Protein AF-A0A087TEW5-F1 (afdb_monomer_lite)

Radius of gyration: 15.36 Å; chains: 1; bounding box: 38×19×43 Å

Sequence (98 aa):
MCCRIADGPAPTPAQAAGKWGDYRNCDTPLRTLEHMLRHITSRHKIDYVLWTGDIPPHDVWNTTRPEQVRLLHYVSRILQRHLPGIPVYPALGNHESA

Foldseek 3Di:
DDQDVVNPADPDPVRHADPQGHPPQDDGDPVVVLVVLQVDLVPDDAQAEEAEAPQDDPPVVPDDLVVLVVSVVVVVVSCCVSQPPHYYHYHYDPNSVD

Structure (mmCIF, N/CA/C/O backbone):
data_AF-A0A087TEW5-F1
#
_entry.id   AF-A0A087TEW5-F1
#
loop_
_atom_site.group_PDB
_atom_site.id
_atom_site.type_symbol
_atom_site.label_atom_id
_atom_site.label_alt_id
_atom_site.label_comp_id
_atom_site.label_asym_id
_atom_site.label_entity_id
_atom_site.label_seq_id
_atom_site.pdbx_PDB_ins_code
_atom_site.Cartn_x
_atom_site.Cartn_y
_atom_site.Cartn_z
_atom_site.occupancy
_atom_site.B_iso_or_equiv
_atom_site.auth_seq_id
_atom_site.auth_comp_id
_atom_site.auth_asym_id
_atom_site.auth_atom_id
_atom_site.pdbx_PDB_model_num
ATOM 1 N N . MET A 1 1 ? 10.685 -8.346 -10.876 1.00 91.00 1 MET A N 1
ATOM 2 C CA . MET A 1 1 ? 9.545 -7.413 -10.813 1.00 91.00 1 MET A CA 1
ATOM 3 C C . MET A 1 1 ? 9.461 -6.656 -12.116 1.00 91.00 1 MET A C 1
ATOM 5 O O . MET A 1 1 ? 10.514 -6.319 -12.638 1.00 91.00 1 MET A O 1
ATOM 9 N N . CYS A 1 2 ? 8.246 -6.413 -12.600 1.00 94.69 2 CYS A N 1
ATOM 10 C CA . CYS A 1 2 ? 7.926 -5.615 -13.780 1.00 94.69 2 CYS A CA 1
ATOM 11 C C . CYS A 1 2 ? 6.779 -4.622 -13.465 1.00 94.69 2 CYS A C 1
ATOM 13 O O . CYS A 1 2 ? 6.413 -4.437 -12.302 1.00 94.69 2 CYS A O 1
ATOM 15 N N . CYS A 1 3 ? 6.159 -4.039 -14.502 1.00 96.62 3 CYS A N 1
ATOM 16 C CA . CYS A 1 3 ? 5.035 -3.091 -14.424 1.00 96.62 3 CYS A CA 1
ATOM 17 C C . CYS A 1 3 ? 5.376 -1.738 -13.778 1.00 96.62 3 CYS A C 1
ATOM 19 O O . CYS A 1 3 ? 4.490 -1.033 -13.286 1.00 96.62 3 CYS A O 1
ATOM 21 N N . ARG A 1 4 ? 6.652 -1.357 -13.786 1.00 94.50 4 ARG A N 1
ATOM 22 C CA . ARG A 1 4 ? 7.153 -0.110 -13.215 1.00 94.50 4 ARG A CA 1
ATOM 23 C C . ARG A 1 4 ? 7.768 0.752 -14.302 1.00 94.50 4 ARG A C 1
ATOM 25 O O . ARG A 1 4 ? 8.082 0.300 -15.397 1.00 94.50 4 ARG A O 1
ATOM 32 N N . ILE A 1 5 ? 7.983 2.021 -13.970 1.00 92.94 5 ILE A N 1
ATOM 33 C CA . ILE A 1 5 ? 8.594 2.981 -14.896 1.00 92.94 5 ILE A CA 1
ATOM 34 C C . ILE A 1 5 ? 9.989 2.538 -15.364 1.00 92.94 5 ILE A C 1
ATOM 36 O O . ILE A 1 5 ? 10.355 2.783 -16.509 1.00 92.94 5 ILE A O 1
ATOM 40 N N . ALA A 1 6 ? 10.735 1.846 -14.497 1.00 92.44 6 ALA A N 1
ATOM 41 C CA . ALA A 1 6 ? 12.077 1.352 -14.783 1.00 92.44 6 ALA A CA 1
ATOM 42 C C . ALA A 1 6 ? 12.107 0.212 -15.819 1.00 92.44 6 ALA A C 1
ATOM 44 O O . ALA A 1 6 ? 13.149 -0.013 -16.424 1.00 92.44 6 ALA A O 1
ATOM 45 N N . ASP A 1 7 ? 10.983 -0.475 -16.054 1.00 93.75 7 ASP A N 1
ATOM 46 C CA . ASP A 1 7 ? 10.903 -1.605 -16.992 1.00 93.75 7 ASP A CA 1
ATOM 47 C C . ASP A 1 7 ? 10.670 -1.164 -18.447 1.00 93.75 7 ASP A C 1
ATOM 49 O O . ASP A 1 7 ? 10.717 -1.981 -19.366 1.00 93.75 7 ASP A O 1
ATOM 53 N N . GLY A 1 8 ? 10.416 0.130 -18.666 1.00 95.31 8 GLY A N 1
ATOM 54 C CA . GLY A 1 8 ? 10.097 0.682 -19.978 1.00 95.31 8 GLY A CA 1
ATOM 55 C C . GLY A 1 8 ? 8.677 0.348 -20.468 1.00 95.31 8 GLY A C 1
ATOM 56 O O . GLY A 1 8 ? 7.895 -0.325 -19.791 1.00 95.31 8 GLY A O 1
ATOM 57 N N . PRO A 1 9 ? 8.289 0.876 -21.643 1.00 94.88 9 PRO A N 1
ATOM 58 C CA . PRO A 1 9 ? 6.982 0.610 -22.227 1.00 94.88 9 PRO A CA 1
ATOM 59 C C . PRO A 1 9 ? 6.895 -0.819 -22.772 1.00 94.88 9 PRO A C 1
ATOM 61 O O . PRO A 1 9 ? 7.869 -1.378 -23.275 1.00 94.88 9 PRO A O 1
ATOM 64 N N . ALA A 1 10 ? 5.694 -1.395 -22.738 1.00 95.81 10 ALA A N 1
ATOM 65 C CA . ALA A 1 10 ? 5.459 -2.689 -23.364 1.00 95.81 10 ALA A CA 1
ATOM 66 C C . ALA A 1 10 ? 5.578 -2.596 -24.901 1.00 95.81 10 ALA A C 1
ATOM 68 O O . ALA A 1 10 ? 5.143 -1.596 -25.477 1.00 95.81 10 ALA A O 1
ATOM 69 N N . PRO A 1 11 ? 6.076 -3.647 -25.584 1.00 95.12 11 PRO A N 1
ATOM 70 C CA . PRO A 1 11 ? 6.194 -3.656 -27.046 1.00 95.12 11 PRO A CA 1
ATOM 71 C C . PRO A 1 11 ? 4.849 -3.537 -27.771 1.00 95.12 11 PRO A C 1
ATOM 73 O O . PRO A 1 11 ? 4.781 -3.035 -28.890 1.00 95.12 11 PRO A O 1
ATOM 76 N N . THR A 1 12 ? 3.772 -4.012 -27.141 1.00 96.75 12 THR A N 1
ATOM 77 C CA . THR A 1 12 ? 2.410 -3.946 -27.677 1.00 96.75 12 THR A CA 1
ATOM 78 C C . THR A 1 12 ? 1.407 -3.566 -26.584 1.00 96.75 12 THR A C 1
ATOM 80 O O . THR A 1 12 ? 1.632 -3.881 -25.410 1.00 96.75 12 THR A O 1
ATOM 83 N N . PRO A 1 13 ? 0.254 -2.962 -26.938 1.00 94.44 13 PRO A N 1
ATOM 84 C CA . PRO A 1 13 ? -0.795 -2.647 -25.966 1.00 94.44 13 PRO A CA 1
ATOM 85 C C . PRO A 1 13 ? -1.317 -3.873 -25.206 1.00 94.44 13 PRO A C 1
ATOM 87 O O . PRO A 1 13 ? -1.610 -3.776 -24.020 1.00 94.44 13 PRO A O 1
ATOM 90 N N . ALA A 1 14 ? -1.386 -5.037 -25.862 1.00 94.56 14 ALA A N 1
ATOM 91 C CA . ALA A 1 14 ? -1.830 -6.286 -25.240 1.00 94.56 14 ALA A CA 1
ATOM 92 C C . ALA A 1 14 ? -0.861 -6.802 -24.160 1.00 94.56 14 ALA A C 1
ATOM 94 O O . ALA A 1 14 ? -1.263 -7.556 -23.279 1.00 94.56 14 ALA A O 1
ATOM 95 N N . GLN A 1 15 ? 0.410 -6.398 -24.219 1.00 94.69 15 GLN A N 1
ATOM 96 C CA . GLN A 1 15 ? 1.431 -6.759 -23.236 1.00 94.69 15 GLN A CA 1
ATOM 97 C C . GLN A 1 15 ? 1.599 -5.707 -22.135 1.00 94.69 15 GLN A C 1
ATOM 99 O O . GLN A 1 15 ? 2.333 -5.965 -21.178 1.00 94.69 15 GLN A O 1
ATOM 104 N N . ALA A 1 16 ? 0.946 -4.547 -22.246 1.00 96.56 16 ALA A N 1
ATOM 105 C CA . ALA A 1 16 ? 1.013 -3.497 -21.238 1.00 96.56 16 ALA A CA 1
ATOM 106 C C . ALA A 1 16 ? 0.481 -3.984 -19.884 1.00 96.56 16 ALA A C 1
ATOM 108 O O . ALA A 1 16 ? -0.371 -4.870 -19.816 1.00 96.56 16 ALA A O 1
ATOM 109 N N . ALA A 1 17 ? 1.006 -3.409 -18.804 1.00 97.69 17 ALA A N 1
ATOM 110 C CA . ALA A 1 17 ? 0.511 -3.677 -17.462 1.00 97.69 17 ALA A CA 1
ATOM 111 C C . ALA A 1 17 ? -0.951 -3.228 -17.331 1.00 97.69 17 ALA A C 1
ATOM 113 O O . ALA A 1 17 ? -1.320 -2.131 -17.769 1.00 97.69 17 ALA A O 1
ATOM 114 N N . GLY A 1 18 ? -1.783 -4.060 -16.707 1.00 97.25 18 GLY A N 1
ATOM 115 C CA . GLY A 1 18 ? -3.178 -3.718 -16.449 1.00 97.25 18 GLY A CA 1
ATOM 116 C C . GLY A 1 18 ? -3.336 -2.506 -15.521 1.00 97.25 18 GLY A C 1
ATOM 117 O O . GLY A 1 18 ? -2.544 -2.266 -14.610 1.00 97.25 18 GLY A O 1
ATOM 118 N N . LYS A 1 19 ? -4.420 -1.739 -15.710 1.00 96.88 19 LYS A N 1
ATOM 119 C CA . LYS A 1 19 ? -4.715 -0.539 -14.899 1.00 96.88 19 LYS A CA 1
ATOM 120 C C . LYS A 1 19 ? -4.787 -0.847 -13.400 1.00 96.88 19 LYS A C 1
ATOM 122 O O . LYS A 1 19 ? -4.342 -0.033 -12.597 1.00 96.88 19 LYS A O 1
ATOM 127 N N . TRP A 1 20 ? -5.383 -1.980 -13.034 1.00 98.00 20 TRP A N 1
ATOM 128 C CA . TRP A 1 20 ? -5.674 -2.374 -11.648 1.00 98.00 20 TRP A CA 1
ATOM 129 C C . TRP A 1 20 ? -4.662 -3.371 -11.068 1.00 98.00 20 TRP A C 1
ATOM 131 O O . TRP A 1 20 ? -4.871 -3.887 -9.973 1.00 98.00 20 TRP A O 1
ATOM 141 N N . GLY A 1 21 ? -3.570 -3.631 -11.779 1.00 97.81 21 GLY A N 1
ATOM 142 C CA . GLY A 1 21 ? -2.651 -4.724 -11.490 1.00 97.81 21 GLY A CA 1
ATOM 143 C C . GLY A 1 21 ? -2.542 -5.662 -12.682 1.00 97.81 21 GLY A C 1
ATOM 144 O O . GLY A 1 21 ? -3.198 -5.467 -13.710 1.00 97.81 21 GLY A O 1
ATOM 145 N N . ASP A 1 22 ? -1.690 -6.666 -12.536 1.00 97.62 22 ASP A N 1
ATOM 146 C CA . ASP A 1 22 ? -1.356 -7.601 -13.597 1.00 97.62 22 ASP A CA 1
ATOM 147 C C . ASP A 1 22 ? -1.147 -9.007 -13.024 1.00 97.62 22 ASP A C 1
ATOM 149 O O . ASP A 1 22 ? -0.729 -9.146 -11.880 1.00 97.62 22 ASP A O 1
ATOM 153 N N . TYR A 1 23 ? -1.434 -10.044 -13.812 1.00 95.69 23 TYR A N 1
ATOM 154 C CA . TYR A 1 23 ? -1.262 -11.443 -13.399 1.00 95.69 23 TYR A CA 1
ATOM 155 C C . TYR A 1 23 ? 0.194 -11.932 -13.480 1.00 95.69 23 TYR A C 1
ATOM 157 O O . TYR A 1 23 ? 0.489 -13.065 -13.102 1.00 95.69 23 TYR A O 1
ATOM 165 N N . ARG A 1 24 ? 1.100 -11.121 -14.033 1.00 95.56 24 ARG A N 1
ATOM 166 C CA . ARG A 1 24 ? 2.535 -11.421 -14.151 1.00 95.56 24 ARG A CA 1
ATOM 167 C C . ARG A 1 24 ? 3.293 -10.967 -12.893 1.00 95.56 24 ARG A C 1
ATOM 169 O O . ARG A 1 24 ? 2.698 -10.620 -11.882 1.00 95.56 24 ARG A O 1
ATOM 176 N N . ASN A 1 25 ? 4.627 -10.978 -12.951 1.00 95.62 25 ASN A N 1
ATOM 177 C CA . ASN A 1 25 ? 5.514 -10.612 -11.840 1.00 95.62 25 ASN A CA 1
ATOM 178 C C . ASN A 1 25 ? 5.490 -9.095 -11.536 1.00 95.62 25 ASN A C 1
ATOM 180 O O . ASN A 1 25 ? 6.445 -8.384 -11.859 1.00 95.62 25 ASN A O 1
ATOM 184 N N . CYS A 1 26 ? 4.394 -8.606 -10.954 1.00 97.19 26 CYS A N 1
ATOM 185 C CA . CYS A 1 26 ? 4.122 -7.199 -10.672 1.00 97.19 26 CYS A CA 1
ATOM 186 C C . CYS A 1 26 ? 3.437 -7.032 -9.308 1.00 97.19 26 CYS A C 1
ATOM 188 O O . CYS A 1 26 ? 2.661 -7.889 -8.896 1.00 97.19 26 CYS A O 1
ATOM 190 N N . ASP A 1 27 ? 3.680 -5.902 -8.645 1.00 97.69 27 ASP A N 1
ATOM 191 C CA . ASP A 1 27 ? 2.997 -5.555 -7.395 1.00 97.69 27 ASP A CA 1
ATOM 192 C C . ASP A 1 27 ? 1.689 -4.789 -7.614 1.00 97.69 27 ASP A C 1
ATOM 194 O O . ASP A 1 27 ? 1.369 -4.303 -8.704 1.00 97.69 27 ASP A O 1
ATOM 198 N N . THR A 1 28 ? 0.934 -4.648 -6.525 1.00 97.75 28 THR A N 1
ATOM 199 C CA . THR A 1 28 ? -0.354 -3.959 -6.511 1.00 97.75 28 THR A CA 1
ATOM 200 C C . THR A 1 28 ? -0.176 -2.439 -6.623 1.00 97.75 28 THR A C 1
ATOM 202 O O . THR A 1 28 ? 0.461 -1.825 -5.764 1.00 97.75 28 THR A O 1
ATOM 205 N N . PRO A 1 29 ? -0.788 -1.768 -7.619 1.00 97.38 29 PRO A N 1
ATOM 206 C CA . PRO A 1 29 ? -0.749 -0.316 -7.691 1.00 97.38 29 PRO A CA 1
ATOM 207 C C . PRO A 1 29 ? -1.642 0.304 -6.611 1.00 97.38 29 PRO A C 1
ATOM 209 O O . PRO A 1 29 ? -2.721 -0.204 -6.299 1.00 97.38 29 PRO A O 1
ATOM 212 N N . LEU A 1 30 ? -1.260 1.487 -6.122 1.00 97.25 30 LEU A N 1
ATOM 213 C CA . LEU A 1 30 ? -1.975 2.204 -5.058 1.00 97.25 30 LEU A CA 1
ATOM 214 C C . LEU A 1 30 ? -3.485 2.343 -5.297 1.00 97.25 30 LEU A C 1
ATOM 216 O O . LEU A 1 30 ? -4.290 2.237 -4.374 1.00 97.25 30 LEU A O 1
ATOM 220 N N . ARG A 1 31 ? -3.885 2.562 -6.553 1.00 97.81 31 ARG A N 1
ATOM 221 C CA . ARG A 1 31 ? -5.298 2.713 -6.913 1.00 97.81 31 ARG A CA 1
ATOM 222 C C . ARG A 1 31 ? -6.134 1.485 -6.553 1.00 97.81 31 ARG A C 1
ATOM 224 O O . ARG A 1 31 ? -7.309 1.640 -6.239 1.00 97.81 31 ARG A O 1
ATOM 231 N N . THR A 1 32 ? -5.546 0.293 -6.614 1.00 98.56 32 THR A N 1
ATOM 232 C CA . THR A 1 32 ? -6.220 -0.969 -6.302 1.00 98.56 32 THR A CA 1
ATOM 233 C C . THR A 1 32 ? -6.393 -1.109 -4.798 1.00 98.56 32 THR A C 1
ATOM 235 O O . THR A 1 32 ? -7.499 -1.409 -4.358 1.00 98.56 32 THR A O 1
ATOM 238 N N . LEU A 1 33 ? -5.365 -0.765 -4.012 1.00 98.19 33 LEU A N 1
ATOM 239 C CA . LEU A 1 33 ? -5.463 -0.676 -2.552 1.00 98.19 33 LEU A CA 1
ATOM 240 C C . LEU A 1 33 ? -6.563 0.308 -2.120 1.00 98.19 33 LEU A C 1
ATOM 242 O O . LEU A 1 33 ? -7.447 -0.049 -1.345 1.00 98.19 33 LEU A O 1
ATOM 246 N N . 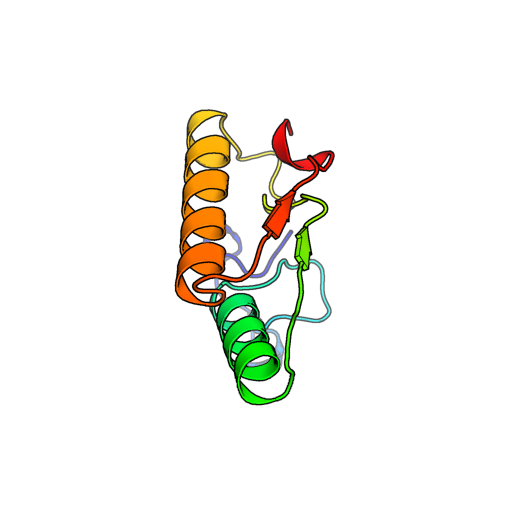GLU A 1 34 ? -6.564 1.534 -2.652 1.00 98.25 34 GLU A N 1
ATOM 247 C CA . GLU A 1 34 ? -7.597 2.518 -2.305 1.00 98.25 34 GLU A CA 1
ATOM 248 C C . GLU A 1 34 ? -8.995 2.082 -2.754 1.00 98.25 34 GLU A C 1
ATOM 250 O O . GLU A 1 34 ? -9.974 2.305 -2.043 1.00 98.25 34 GLU A O 1
ATOM 255 N N . HIS A 1 35 ? -9.119 1.468 -3.935 1.00 98.50 35 HIS A N 1
ATOM 256 C CA . HIS A 1 35 ? -10.402 0.967 -4.420 1.00 98.50 35 HIS A CA 1
ATOM 257 C C . HIS A 1 35 ? -10.935 -0.166 -3.535 1.00 98.50 35 HIS A C 1
ATOM 259 O O . HIS A 1 35 ? -12.118 -0.164 -3.199 1.00 98.50 35 HIS A O 1
ATOM 265 N N . MET A 1 36 ? -10.068 -1.087 -3.106 1.00 98.38 36 MET A N 1
ATOM 266 C CA . MET A 1 36 ? -10.405 -2.132 -2.140 1.00 98.38 36 MET A CA 1
ATOM 267 C C . MET A 1 36 ? -10.900 -1.521 -0.825 1.00 98.38 36 MET A C 1
ATOM 269 O O . MET A 1 36 ? -11.988 -1.865 -0.370 1.00 98.38 36 MET A O 1
ATOM 273 N N . LEU A 1 37 ? -10.157 -0.571 -0.248 1.00 98.25 37 LEU A N 1
ATOM 274 C CA . LEU A 1 37 ? -10.543 0.069 1.011 1.00 98.25 37 LEU A CA 1
ATOM 275 C C . LEU A 1 37 ? -11.888 0.793 0.900 1.00 98.25 37 LEU A C 1
ATOM 277 O O . LEU A 1 37 ? -12.744 0.593 1.754 1.00 98.25 37 LEU A O 1
ATOM 281 N N . ARG A 1 38 ? -12.115 1.565 -0.176 1.00 98.06 38 ARG A N 1
ATOM 282 C CA . ARG A 1 38 ? -13.421 2.198 -0.452 1.00 98.06 38 ARG A CA 1
ATOM 283 C C . ARG A 1 38 ? -14.544 1.171 -0.563 1.00 98.06 38 ARG A C 1
ATOM 285 O O . ARG A 1 38 ? -15.637 1.404 -0.057 1.00 98.06 38 ARG A O 1
ATOM 292 N N . HIS A 1 39 ? -14.294 0.057 -1.247 1.00 98.31 39 HIS A N 1
ATOM 293 C CA . HIS A 1 39 ? -15.295 -0.986 -1.412 1.00 98.31 39 HIS A CA 1
ATOM 294 C C . HIS A 1 39 ? -15.683 -1.579 -0.056 1.00 98.31 39 HIS A C 1
ATOM 296 O O . HIS A 1 39 ? -16.857 -1.530 0.303 1.00 98.31 39 HIS A O 1
ATOM 302 N N . ILE A 1 40 ? -14.706 -2.068 0.713 1.00 97.31 40 ILE A N 1
ATOM 303 C CA . ILE A 1 40 ? -14.956 -2.749 1.988 1.00 97.31 40 ILE A CA 1
ATOM 304 C C . ILE A 1 40 ? -15.682 -1.813 2.962 1.00 97.31 40 ILE A C 1
ATOM 306 O O . ILE A 1 40 ? -16.695 -2.205 3.537 1.00 97.31 40 ILE A O 1
ATOM 310 N N . THR A 1 41 ? -15.239 -0.559 3.085 1.00 96.25 41 THR A N 1
ATOM 311 C CA . THR A 1 41 ? -15.837 0.402 4.028 1.00 96.25 41 THR A CA 1
ATOM 312 C C . THR A 1 41 ? -17.236 0.855 3.619 1.00 96.25 41 THR A C 1
ATOM 314 O O . THR A 1 41 ? -18.026 1.241 4.473 1.00 96.25 41 THR A O 1
ATOM 317 N N . SER A 1 42 ? -17.579 0.771 2.329 1.00 96.88 42 SER A N 1
ATOM 318 C CA . SER A 1 42 ? -18.936 1.051 1.841 1.00 96.88 42 SER A CA 1
ATOM 319 C C . SER A 1 42 ? -19.904 -0.132 1.957 1.00 96.88 42 SER A C 1
ATOM 321 O O . SER A 1 42 ? -21.113 0.062 1.841 1.00 96.88 42 SER A O 1
ATOM 323 N N . ARG A 1 43 ? -19.397 -1.362 2.126 1.00 97.69 43 ARG A N 1
ATOM 324 C CA . ARG A 1 43 ? -20.203 -2.596 2.058 1.00 97.69 43 ARG A CA 1
ATOM 325 C C . ARG A 1 43 ? -20.288 -3.361 3.366 1.00 97.69 43 ARG A C 1
ATOM 327 O O . ARG A 1 43 ? -21.206 -4.163 3.524 1.00 97.69 43 ARG A O 1
ATOM 334 N N . HIS A 1 44 ? -19.366 -3.121 4.290 1.00 96.75 44 HIS A N 1
ATOM 335 C CA . HIS A 1 44 ? -19.262 -3.889 5.519 1.00 96.75 44 HIS A CA 1
ATOM 336 C C . HIS A 1 44 ? -19.123 -2.973 6.731 1.00 96.75 44 HIS A C 1
ATOM 338 O O . HIS A 1 44 ? -18.418 -1.966 6.697 1.00 96.75 44 HIS A O 1
ATOM 344 N N . LYS A 1 45 ? -19.772 -3.367 7.829 1.00 96.88 45 LYS A N 1
ATOM 345 C CA . LYS A 1 45 ? -19.444 -2.856 9.157 1.00 96.88 45 LYS A CA 1
ATOM 346 C C . LYS A 1 45 ? -18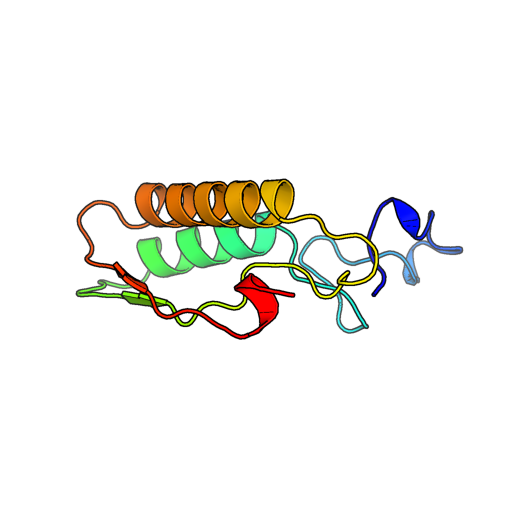.197 -3.592 9.640 1.00 96.88 45 LYS A C 1
ATOM 348 O O . LYS A 1 45 ? -18.154 -4.817 9.580 1.00 96.88 45 LYS A O 1
ATOM 353 N N . ILE A 1 46 ? -17.198 -2.843 10.088 1.00 97.69 46 ILE A N 1
ATOM 354 C CA . ILE A 1 46 ? -15.904 -3.374 10.511 1.00 97.69 46 ILE A CA 1
ATOM 355 C C . ILE A 1 46 ? -15.708 -2.986 11.972 1.00 97.69 46 ILE A C 1
ATOM 357 O O . ILE A 1 46 ? -15.701 -1.799 12.288 1.00 97.69 46 ILE A O 1
ATOM 361 N N . ASP A 1 47 ? -15.550 -3.975 12.848 1.00 98.19 47 ASP A N 1
ATOM 362 C CA . ASP A 1 47 ? -15.292 -3.725 14.269 1.00 98.19 47 ASP A CA 1
ATOM 363 C C . ASP A 1 47 ? -13.792 -3.522 14.543 1.00 98.19 47 ASP A C 1
ATOM 365 O O . ASP A 1 47 ? -13.425 -2.723 15.400 1.00 98.19 47 ASP A O 1
ATOM 369 N N . TYR A 1 48 ? -12.921 -4.207 13.793 1.00 98.25 48 TYR A N 1
ATOM 370 C CA . TYR A 1 48 ? -11.467 -4.017 13.805 1.00 98.25 48 TYR A CA 1
ATOM 371 C C . TYR A 1 48 ? -10.812 -4.582 12.536 1.00 98.25 48 TYR A C 1
ATOM 373 O O . TYR A 1 48 ? -11.430 -5.335 11.781 1.00 98.25 48 TYR A O 1
ATOM 381 N N . VAL A 1 49 ? -9.541 -4.239 12.314 1.00 98.50 49 VAL A N 1
ATOM 382 C CA . VAL A 1 49 ? -8.714 -4.750 11.211 1.00 98.50 49 VAL A CA 1
ATOM 383 C C . VAL A 1 49 ? -7.419 -5.341 11.755 1.00 98.50 49 VAL A C 1
ATOM 385 O O . VAL A 1 49 ? -6.753 -4.726 12.585 1.00 98.50 49 VAL A O 1
ATOM 388 N N . LEU A 1 50 ? -7.037 -6.512 11.246 1.00 98.50 50 LEU A N 1
ATOM 389 C CA . LEU A 1 50 ? -5.689 -7.059 11.394 1.00 98.50 50 LEU A CA 1
ATOM 390 C C . LEU A 1 50 ? -4.899 -6.737 10.125 1.00 98.50 50 LEU A C 1
ATOM 392 O O . LEU A 1 50 ? -5.365 -7.033 9.026 1.00 98.50 50 LEU A O 1
ATOM 396 N N . TRP A 1 51 ? -3.727 -6.123 10.266 1.00 98.31 51 TRP A N 1
ATOM 397 C CA . TRP A 1 51 ? -2.892 -5.726 9.132 1.00 98.31 51 TRP A CA 1
ATOM 398 C C . TRP A 1 51 ? -1.496 -6.328 9.255 1.00 98.31 51 TRP A C 1
ATOM 400 O O . TRP A 1 51 ? -0.672 -5.865 10.032 1.00 98.31 51 TRP A O 1
ATOM 410 N N . THR A 1 52 ? -1.224 -7.383 8.500 1.00 97.94 52 THR A N 1
ATOM 411 C CA . THR A 1 52 ? -0.079 -8.272 8.746 1.00 97.94 52 THR A CA 1
ATOM 412 C C . THR A 1 52 ? 1.190 -7.924 7.957 1.00 97.94 52 THR A C 1
ATOM 414 O O . THR A 1 52 ? 1.948 -8.828 7.628 1.00 97.94 52 THR A O 1
ATOM 417 N N . GLY A 1 53 ? 1.429 -6.645 7.656 1.00 97.38 53 GLY A N 1
ATOM 418 C CA . GLY A 1 53 ? 2.683 -6.188 7.038 1.00 97.38 53 GLY A CA 1
ATOM 419 C C . GLY A 1 53 ? 2.791 -6.445 5.532 1.00 97.38 53 GLY A C 1
ATOM 420 O O . GLY A 1 53 ? 1.768 -6.447 4.844 1.00 97.38 53 GLY A O 1
ATOM 421 N N . ASP A 1 54 ? 4.029 -6.591 5.047 1.00 97.56 54 ASP A N 1
ATOM 422 C CA . ASP A 1 54 ? 4.418 -6.713 3.632 1.00 97.56 54 ASP A CA 1
ATOM 423 C C . ASP A 1 54 ? 3.885 -5.566 2.760 1.00 97.56 54 ASP A C 1
ATOM 425 O O . ASP A 1 54 ? 3.159 -5.727 1.778 1.00 97.56 54 ASP A O 1
ATOM 429 N N . ILE A 1 55 ? 4.253 -4.355 3.170 1.00 97.19 55 ILE A N 1
ATOM 430 C CA . ILE A 1 55 ? 3.914 -3.105 2.490 1.00 97.19 55 ILE A CA 1
ATOM 431 C C . ILE A 1 55 ? 4.866 -2.823 1.320 1.00 97.19 55 ILE A C 1
ATOM 433 O O . ILE A 1 55 ? 4.387 -2.374 0.272 1.00 97.19 55 ILE A O 1
ATOM 437 N N . PRO A 1 56 ? 6.196 -2.999 1.471 1.00 96.50 56 PRO A N 1
ATOM 438 C CA . PRO A 1 56 ? 7.130 -2.705 0.397 1.00 96.50 56 PRO A CA 1
ATOM 439 C C . PRO A 1 56 ? 6.958 -3.577 -0.842 1.00 96.50 56 PRO A C 1
ATOM 441 O O . PRO A 1 56 ? 6.614 -4.751 -0.716 1.00 96.50 56 PRO A O 1
ATOM 444 N N . PRO A 1 57 ? 7.241 -3.025 -2.036 1.00 95.56 57 PRO A N 1
ATOM 445 C CA . PRO A 1 57 ? 7.263 -3.819 -3.247 1.00 95.56 57 PRO A CA 1
ATOM 446 C C . PRO A 1 57 ? 8.398 -4.861 -3.235 1.00 95.56 57 PRO A C 1
ATOM 448 O O . PRO A 1 57 ? 9.374 -4.747 -2.490 1.00 95.56 57 PRO A O 1
ATOM 451 N N . HIS A 1 58 ? 8.320 -5.871 -4.105 1.00 96.12 58 HIS A N 1
ATOM 452 C CA . HIS A 1 58 ? 9.389 -6.869 -4.285 1.00 96.12 58 HIS A CA 1
ATOM 453 C C . HIS A 1 58 ? 10.511 -6.363 -5.208 1.00 96.12 58 HIS A C 1
ATOM 455 O O . HIS A 1 58 ? 11.007 -7.087 -6.076 1.00 96.12 58 HIS A O 1
ATOM 461 N N . ASP A 1 59 ? 10.918 -5.110 -5.031 1.00 92.56 59 ASP A N 1
ATOM 462 C CA . ASP A 1 59 ? 12.014 -4.458 -5.741 1.00 92.56 59 ASP A CA 1
ATOM 463 C C . ASP A 1 59 ? 13.251 -4.258 -4.868 1.00 92.56 59 ASP A C 1
ATOM 465 O O . ASP A 1 59 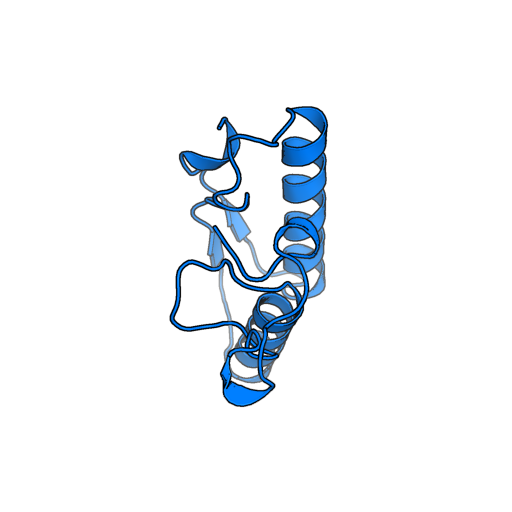? 13.977 -3.283 -5.030 1.00 92.56 59 ASP A O 1
ATOM 469 N N . VAL A 1 60 ? 13.506 -5.230 -3.993 1.00 91.81 60 VAL A N 1
ATOM 470 C CA . VAL A 1 60 ? 14.536 -5.242 -2.939 1.00 91.81 60 VAL A CA 1
ATOM 471 C C . VAL A 1 60 ? 15.947 -4.840 -3.392 1.00 91.81 60 VAL A C 1
ATOM 473 O O . VAL A 1 60 ? 16.760 -4.397 -2.591 1.00 91.81 60 VAL A O 1
ATOM 476 N N . TRP A 1 61 ? 16.264 -4.966 -4.684 1.00 91.69 61 TRP A N 1
ATOM 477 C CA . TRP A 1 61 ? 17.543 -4.517 -5.253 1.00 91.69 61 TRP A CA 1
ATOM 478 C C . TRP A 1 61 ? 17.663 -2.991 -5.374 1.00 91.69 61 TRP A C 1
ATOM 480 O O . TRP A 1 61 ? 18.749 -2.488 -5.651 1.00 91.69 61 TRP A O 1
ATOM 490 N N . ASN A 1 62 ? 16.562 -2.257 -5.226 1.00 89.38 62 ASN A N 1
ATOM 491 C CA . ASN A 1 62 ? 16.477 -0.813 -5.400 1.00 89.38 62 ASN A CA 1
ATOM 492 C C . ASN A 1 62 ? 15.643 -0.182 -4.275 1.00 89.38 62 ASN A C 1
ATOM 494 O O . ASN A 1 62 ? 14.707 0.582 -4.524 1.00 89.38 62 ASN A O 1
ATOM 498 N N . THR A 1 63 ? 15.992 -0.520 -3.036 1.00 88.94 63 THR A N 1
ATOM 499 C CA . THR A 1 63 ? 15.278 -0.085 -1.838 1.00 88.94 63 THR A CA 1
ATOM 500 C C . THR A 1 63 ? 16.243 0.511 -0.819 1.00 88.94 63 THR A C 1
ATOM 502 O O . THR A 1 63 ? 17.342 0.005 -0.600 1.00 88.94 63 THR A O 1
ATOM 505 N N . THR A 1 64 ? 15.836 1.602 -0.167 1.00 94.31 64 THR A N 1
ATOM 506 C CA . THR A 1 64 ? 16.580 2.203 0.946 1.00 94.31 64 THR A CA 1
ATOM 507 C C . THR A 1 64 ? 15.721 2.301 2.205 1.00 94.31 64 THR A C 1
ATOM 509 O O . THR A 1 64 ? 14.506 2.499 2.146 1.00 94.31 64 THR A O 1
ATOM 512 N N . ARG A 1 65 ? 16.349 2.247 3.388 1.00 95.25 65 ARG A N 1
ATOM 513 C CA . ARG A 1 65 ? 15.638 2.366 4.675 1.00 95.25 65 ARG A CA 1
ATOM 514 C C . ARG A 1 65 ? 14.735 3.613 4.776 1.00 95.25 65 ARG A C 1
ATOM 516 O O . ARG A 1 65 ? 13.607 3.471 5.249 1.00 95.25 65 ARG A O 1
ATOM 523 N N . PRO A 1 66 ? 15.153 4.824 4.351 1.00 96.00 66 PRO A N 1
ATOM 524 C CA . PRO A 1 66 ? 14.265 5.987 4.364 1.00 96.00 66 PRO A CA 1
ATOM 525 C C . PRO A 1 66 ? 13.029 5.826 3.468 1.00 96.00 66 PRO A C 1
ATOM 527 O O . PRO A 1 66 ? 11.955 6.317 3.815 1.00 96.00 66 PRO A O 1
ATOM 530 N N . GLU A 1 67 ? 13.151 5.137 2.332 1.00 92.94 67 GLU A N 1
ATOM 531 C CA . GLU A 1 67 ? 12.020 4.864 1.439 1.00 92.94 67 GLU A CA 1
ATOM 532 C C . GLU A 1 67 ? 11.029 3.886 2.062 1.00 92.94 67 GLU A C 1
ATOM 534 O O . GLU A 1 67 ? 9.827 4.148 2.002 1.00 92.94 67 GLU A O 1
ATOM 539 N N . GLN A 1 68 ? 11.523 2.842 2.734 1.00 95.25 68 GLN A N 1
ATOM 540 C CA . GLN A 1 68 ? 10.694 1.885 3.473 1.00 95.25 68 GLN A CA 1
ATOM 541 C C . GLN A 1 68 ? 9.876 2.581 4.563 1.00 95.25 68 GLN A C 1
ATOM 543 O O . GLN A 1 68 ? 8.652 2.459 4.620 1.00 95.25 68 GLN A O 1
ATOM 548 N N . VAL A 1 69 ? 10.535 3.407 5.382 1.00 96.38 69 VAL A N 1
ATOM 549 C CA . VAL A 1 69 ? 9.867 4.182 6.439 1.00 96.38 69 VAL A CA 1
ATOM 550 C C . VAL A 1 69 ? 8.840 5.150 5.844 1.00 96.38 69 VAL A C 1
ATOM 552 O O . VAL A 1 69 ? 7.727 5.282 6.359 1.00 96.38 69 VAL A O 1
ATOM 555 N N . ARG A 1 70 ? 9.169 5.809 4.724 1.00 96.25 70 ARG A N 1
ATOM 556 C CA . ARG A 1 70 ? 8.224 6.687 4.021 1.00 96.25 70 ARG A CA 1
ATOM 557 C C . ARG A 1 70 ? 6.998 5.916 3.535 1.00 96.25 70 ARG A C 1
ATOM 559 O O . ARG A 1 70 ? 5.883 6.415 3.692 1.00 96.25 70 ARG A O 1
ATOM 566 N N . LEU A 1 71 ? 7.185 4.737 2.947 1.00 95.94 71 LEU A N 1
ATOM 567 C CA . LEU A 1 71 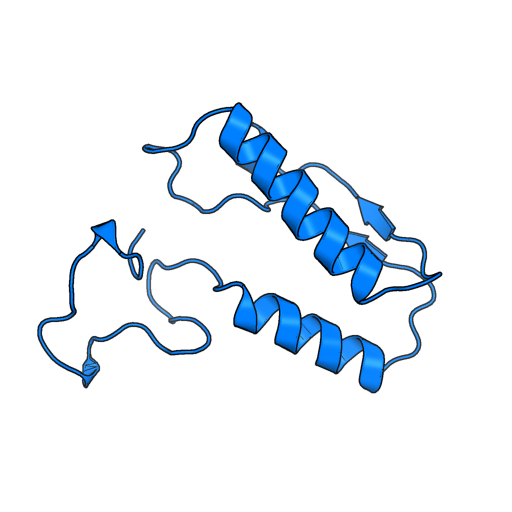? 6.093 3.917 2.433 1.00 95.94 71 LEU A CA 1
ATOM 568 C C . LEU A 1 71 ? 5.199 3.393 3.563 1.00 95.94 71 LEU A C 1
ATOM 570 O O . LEU A 1 71 ? 3.977 3.514 3.466 1.00 95.94 71 LEU A O 1
ATOM 574 N N . LEU A 1 72 ? 5.790 2.935 4.669 1.00 97.06 72 LEU A N 1
ATOM 575 C CA . LEU A 1 72 ? 5.069 2.550 5.883 1.00 97.06 72 LEU A CA 1
ATOM 576 C C . LEU A 1 72 ? 4.177 3.694 6.385 1.00 97.06 72 LEU A C 1
ATOM 578 O O . LEU A 1 72 ? 2.980 3.497 6.613 1.00 97.06 72 LEU A O 1
ATOM 582 N N . HIS A 1 73 ? 4.716 4.913 6.505 1.00 97.75 73 HIS A N 1
ATOM 583 C CA . HIS A 1 73 ? 3.920 6.083 6.889 1.00 97.75 73 HIS A CA 1
ATOM 584 C C . HIS A 1 73 ? 2.821 6.399 5.875 1.00 97.75 73 HIS A C 1
ATOM 586 O O . HIS A 1 73 ? 1.711 6.770 6.261 1.00 97.75 73 HIS A O 1
ATOM 592 N N . TYR A 1 74 ? 3.119 6.277 4.585 1.00 97.88 74 TYR A N 1
ATOM 593 C CA . TYR A 1 74 ? 2.174 6.581 3.523 1.00 97.88 74 TYR A CA 1
ATOM 594 C C . TYR A 1 74 ? 0.970 5.634 3.538 1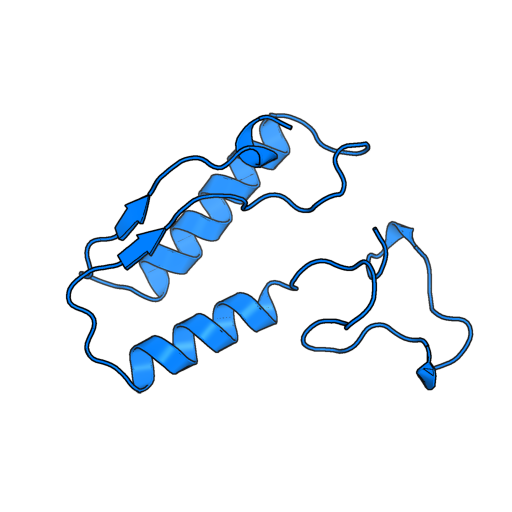.00 97.88 74 TYR A C 1
ATOM 596 O O . TYR A 1 74 ? -0.169 6.100 3.585 1.00 97.88 74 TYR A O 1
ATOM 604 N N . VAL A 1 75 ? 1.207 4.323 3.591 1.00 97.81 75 VAL A N 1
ATOM 605 C CA . VAL A 1 75 ? 0.136 3.318 3.622 1.00 97.81 75 VAL A CA 1
ATOM 606 C C . VAL A 1 75 ? -0.628 3.363 4.945 1.00 97.81 75 VAL A C 1
ATOM 608 O O . VAL A 1 75 ? -1.858 3.313 4.936 1.00 97.81 75 VAL A O 1
ATOM 611 N N . SER A 1 76 ? 0.054 3.607 6.069 1.00 97.62 76 SER A N 1
ATOM 612 C CA . SER A 1 76 ? -0.612 3.819 7.363 1.00 97.62 76 SER A CA 1
ATOM 613 C C . SER A 1 76 ? -1.601 4.993 7.321 1.00 97.62 76 SER A C 1
ATOM 615 O O . SER A 1 76 ? -2.716 4.884 7.826 1.00 97.62 76 SER A O 1
ATOM 617 N N . ARG A 1 77 ? -1.242 6.113 6.671 1.00 98.06 77 ARG A N 1
ATOM 618 C CA . ARG A 1 77 ? -2.148 7.268 6.503 1.00 98.06 77 ARG A CA 1
ATOM 619 C C . ARG A 1 77 ? -3.340 6.953 5.602 1.00 98.06 77 ARG A C 1
ATOM 621 O O . ARG A 1 77 ? -4.425 7.485 5.826 1.00 98.06 77 ARG A O 1
ATOM 628 N N . ILE A 1 78 ? -3.153 6.114 4.584 1.00 98.06 78 ILE A N 1
ATOM 629 C CA . ILE A 1 78 ? -4.250 5.655 3.722 1.00 98.06 78 ILE A CA 1
ATOM 630 C C . ILE A 1 78 ? -5.233 4.820 4.539 1.00 98.06 78 ILE A C 1
ATOM 632 O O . ILE A 1 78 ? -6.429 5.105 4.507 1.00 98.06 78 ILE A O 1
ATOM 636 N N . LEU A 1 79 ? -4.741 3.861 5.328 1.00 97.75 79 LEU A N 1
ATOM 637 C CA . LEU A 1 79 ? -5.588 3.068 6.220 1.00 97.75 79 LEU A CA 1
ATOM 638 C C . LEU A 1 79 ? -6.352 3.957 7.203 1.00 97.75 79 LEU A C 1
ATOM 640 O O . LEU A 1 79 ? -7.572 3.863 7.262 1.00 97.75 79 LEU A O 1
ATOM 644 N N . GLN A 1 80 ? -5.678 4.890 7.881 1.00 96.88 80 GLN A N 1
ATOM 645 C CA . GLN A 1 80 ? -6.328 5.831 8.805 1.00 96.88 80 GLN A CA 1
ATOM 646 C C . GLN A 1 80 ? -7.425 6.670 8.136 1.00 96.88 80 GLN A C 1
ATOM 648 O O . GLN A 1 80 ? -8.480 6.891 8.725 1.00 96.88 80 GLN A O 1
ATOM 653 N N . ARG A 1 81 ? -7.201 7.128 6.898 1.00 97.69 81 ARG A N 1
ATOM 654 C CA . ARG A 1 81 ? -8.194 7.904 6.141 1.00 97.69 81 ARG A CA 1
ATOM 655 C C . ARG A 1 81 ? -9.423 7.071 5.781 1.00 97.69 81 ARG A C 1
ATOM 657 O O . ARG A 1 81 ? -10.533 7.595 5.798 1.00 97.69 81 ARG A O 1
ATOM 664 N N . HIS A 1 82 ? -9.224 5.813 5.395 1.00 97.81 82 HIS A N 1
ATOM 665 C CA . HIS A 1 82 ? -10.310 4.943 4.947 1.00 97.81 82 HIS A CA 1
ATOM 666 C C . HIS A 1 82 ? -11.032 4.226 6.090 1.00 97.81 82 HIS A C 1
ATOM 668 O O . HIS A 1 82 ? -12.183 3.841 5.910 1.00 97.81 82 HIS A O 1
ATOM 674 N N . LEU A 1 83 ? -10.396 4.078 7.251 1.00 97.44 83 LEU A N 1
ATOM 675 C CA . LEU A 1 83 ? -10.917 3.366 8.418 1.00 97.44 83 LEU A CA 1
ATOM 676 C C . LEU A 1 83 ? -11.054 4.303 9.639 1.00 97.44 83 LEU A C 1
ATOM 678 O O . LEU A 1 83 ? -10.498 4.013 10.700 1.00 97.44 83 LEU A O 1
ATOM 682 N N . PRO A 1 84 ? -11.753 5.452 9.524 1.00 96.50 84 PRO A N 1
ATOM 683 C CA . PRO A 1 84 ? -11.840 6.410 10.620 1.00 96.50 84 PRO A CA 1
ATOM 684 C C . PRO A 1 84 ? -12.549 5.789 11.830 1.00 96.50 84 PRO A C 1
ATOM 686 O O . PRO A 1 84 ? -13.662 5.281 11.719 1.00 96.50 84 PRO A O 1
ATOM 689 N N . GLY A 1 85 ? -11.898 5.839 12.993 1.00 95.88 85 GLY A N 1
ATOM 690 C CA . GLY A 1 85 ? -12.442 5.313 14.251 1.00 95.88 85 GLY A CA 1
ATOM 691 C C . GLY A 1 85 ? -12.448 3.784 14.378 1.00 95.88 85 GLY A C 1
ATOM 692 O O . GLY A 1 85 ? -12.817 3.285 15.436 1.00 95.88 85 GLY A O 1
ATOM 693 N N . ILE A 1 86 ? -12.018 3.044 13.351 1.00 98.06 86 ILE A N 1
ATOM 694 C CA . ILE A 1 86 ? -11.895 1.583 13.401 1.00 98.06 86 ILE A CA 1
ATOM 695 C C . ILE A 1 86 ? -10.483 1.230 13.900 1.00 98.06 86 ILE A C 1
ATOM 697 O O . ILE A 1 86 ? -9.501 1.672 13.295 1.00 98.06 86 ILE A O 1
ATOM 701 N N . PRO A 1 87 ? -10.339 0.431 14.972 1.00 98.19 87 PRO A N 1
ATOM 702 C CA . PRO A 1 87 ? -9.038 -0.049 15.426 1.00 98.19 87 PRO A CA 1
ATOM 703 C C . PRO A 1 87 ? -8.332 -0.894 14.358 1.00 98.19 87 PRO A C 1
ATOM 705 O O . PRO A 1 87 ? -8.899 -1.851 13.828 1.00 98.19 87 PRO A O 1
ATOM 708 N N . VAL A 1 88 ? -7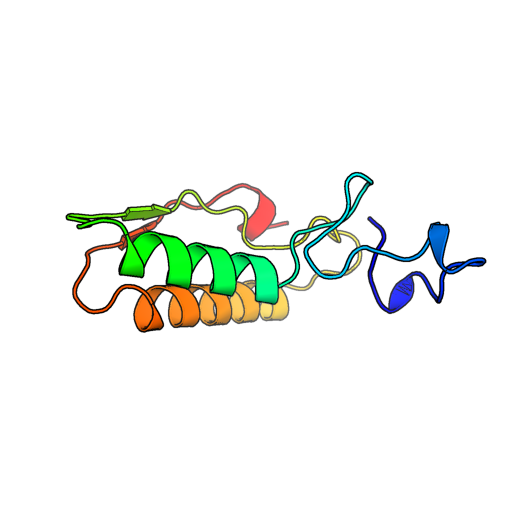.072 -0.560 14.072 1.00 98.31 88 VAL A N 1
ATOM 709 C CA . VAL A 1 88 ? -6.190 -1.330 13.184 1.00 98.31 88 VAL A CA 1
ATOM 710 C C . VAL A 1 88 ? -5.026 -1.869 14.008 1.00 98.31 88 VAL A C 1
ATOM 712 O O . VAL A 1 88 ? -4.300 -1.092 14.626 1.00 98.31 88 VAL A O 1
ATOM 715 N N . TYR A 1 89 ? -4.842 -3.188 14.000 1.00 98.44 89 TYR A N 1
ATOM 716 C CA . TYR A 1 89 ? -3.784 -3.889 14.724 1.00 98.44 89 TYR A CA 1
ATOM 717 C C . TYR A 1 89 ? -2.730 -4.404 13.735 1.00 98.44 89 TYR A C 1
ATOM 719 O O . TYR A 1 89 ? -2.983 -5.395 13.040 1.00 98.44 89 TYR A O 1
ATOM 727 N N . PRO A 1 90 ? -1.577 -3.720 13.615 1.00 98.06 90 PRO A N 1
ATOM 728 C CA . PRO A 1 90 ? -0.545 -4.104 12.668 1.00 98.06 90 PRO A CA 1
ATOM 729 C C . PRO A 1 90 ? 0.388 -5.192 13.215 1.00 98.06 90 PRO A C 1
ATOM 731 O O . PRO A 1 90 ? 0.666 -5.247 14.413 1.00 98.06 90 PRO A O 1
ATOM 734 N N . ALA A 1 91 ? 0.945 -5.989 12.311 1.00 98.00 91 ALA A N 1
ATOM 735 C CA . ALA A 1 91 ? 2.133 -6.808 12.517 1.00 98.00 91 ALA A CA 1
ATOM 736 C C . ALA A 1 91 ? 3.142 -6.516 11.397 1.00 98.00 91 ALA A C 1
ATOM 738 O O . ALA A 1 91 ? 2.752 -6.109 10.304 1.00 98.00 91 ALA A O 1
ATOM 739 N N . LEU A 1 92 ? 4.434 -6.688 11.680 1.00 97.31 92 LEU A N 1
ATOM 740 C CA . LEU A 1 92 ? 5.488 -6.525 10.677 1.00 97.31 92 LEU A CA 1
ATOM 741 C C . LEU A 1 92 ? 5.596 -7.803 9.842 1.00 97.31 92 LEU A C 1
ATOM 743 O O . LEU A 1 92 ? 5.627 -8.900 10.403 1.00 97.31 92 LEU A O 1
ATOM 747 N N . GLY A 1 93 ? 5.665 -7.639 8.527 1.00 97.38 93 GLY A N 1
ATOM 748 C CA . GLY A 1 93 ? 6.044 -8.676 7.583 1.00 97.38 93 GLY A CA 1
ATOM 749 C C . GLY A 1 93 ? 7.558 -8.686 7.378 1.00 97.38 93 GLY A C 1
ATOM 750 O O . GLY A 1 93 ? 8.315 -7.954 8.030 1.00 97.38 93 GLY A O 1
ATOM 751 N N . ASN A 1 94 ? 8.027 -9.560 6.493 1.00 96.12 94 ASN A N 1
ATOM 752 C CA . ASN A 1 94 ? 9.458 -9.693 6.231 1.00 96.12 94 ASN A CA 1
ATOM 753 C C . ASN A 1 94 ? 9.972 -8.631 5.252 1.00 96.12 94 ASN A C 1
ATOM 755 O O . ASN A 1 94 ? 11.170 -8.341 5.258 1.00 96.12 94 ASN A O 1
ATOM 759 N N . HIS A 1 95 ? 9.101 -8.037 4.432 1.00 96.06 95 HIS A N 1
ATOM 760 C CA . HIS A 1 95 ? 9.510 -7.004 3.479 1.00 96.06 95 HIS A CA 1
ATOM 761 C C . HIS A 1 95 ? 9.788 -5.642 4.132 1.00 96.06 95 HIS A C 1
ATOM 763 O O . HIS A 1 95 ? 10.486 -4.825 3.537 1.00 96.06 95 HIS A O 1
ATOM 769 N N . GLU A 1 96 ? 9.336 -5.392 5.366 1.00 94.81 96 GLU A N 1
ATOM 770 C CA . GLU A 1 96 ? 9.579 -4.126 6.081 1.00 94.81 96 GLU A CA 1
ATOM 771 C C . GLU A 1 96 ? 11.062 -3.829 6.373 1.00 94.81 96 GLU A C 1
ATOM 773 O O . GLU A 1 96 ? 11.424 -2.665 6.575 1.00 94.81 96 GLU A O 1
ATOM 778 N N . SER A 1 97 ? 11.916 -4.857 6.415 1.00 87.44 97 SER A N 1
ATOM 779 C CA . SER A 1 97 ? 13.363 -4.728 6.647 1.00 87.44 97 SER A CA 1
ATOM 780 C C . SER A 1 97 ? 14.226 -5.126 5.450 1.00 87.44 97 SER A C 1
ATOM 782 O O . SER A 1 97 ? 15.448 -5.172 5.601 1.00 87.44 97 SER A O 1
ATOM 784 N N . ALA A 1 98 ? 13.599 -5.474 4.322 1.00 77.19 98 ALA A N 1
ATOM 785 C CA . ALA A 1 98 ? 14.293 -5.859 3.098 1.00 77.19 98 ALA A CA 1
ATOM 786 C C . ALA A 1 98 ? 15.036 -4.672 2.472 1.00 77.19 98 ALA A C 1
ATOM 788 O O . ALA A 1 98 ? 14.513 -3.528 2.551 1.00 77.19 98 ALA A O 1
#

pLDDT: mean 96.16, std 2.92, range [77.19, 98.56]

Secondary structure (DSSP, 8-state):
--SSGGG---SSGGGSPPTT--SSS-PPPHHHHHHHHHHHHHH---S-EEE----S-S-GGG--HHHHHHHHHHHHHHHHHHSTT--EEE---SGGG-

Organism: Stegodyphus mimosarum (NCBI:txid407821)

InterPro domains:
  IPR004843 Calcineurin-like, phosphoesterase domain [PF00149] (30-96)
  IPR029052 Metallo-dependent phosphatase-like [G3DSA:3.60.21.10] (17-98)
  IPR029052 Metallo-dependent phosphatase-like [SSF56300] (20-96)